Protein AF-A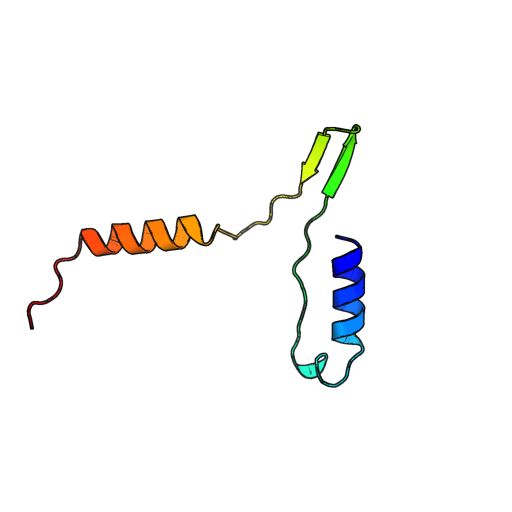0ABD3BWL1-F1 (afdb_monomer_lite)

pLDDT: mean 91.59, std 11.11, range [56.72, 97.75]

Organism: NCBI:txid1961234

Structure (mmCIF, N/CA/C/O backbone):
data_AF-A0ABD3BWL1-F1
#
_entry.id   AF-A0ABD3BWL1-F1
#
loop_
_atom_site.group_PDB
_atom_site.id
_atom_site.type_symbol
_atom_site.label_atom_id
_atom_site.label_alt_id
_atom_site.label_comp_id
_atom_site.label_asym_id
_atom_site.label_entity_id
_atom_site.label_seq_id
_atom_site.pdbx_PDB_ins_code
_atom_site.Cartn_x
_atom_site.Cartn_y
_atom_site.Cartn_z
_atom_site.occupancy
_atom_site.B_iso_or_equiv
_atom_site.auth_seq_id
_atom_site.auth_comp_id
_atom_site.auth_asym_id
_atom_site.auth_atom_id
_atom_site.pdbx_PDB_model_num
ATOM 1 N N . MET A 1 1 ? 5.736 -0.224 5.864 1.00 78.81 1 MET A N 1
ATOM 2 C CA . MET A 1 1 ? 4.727 -1.237 6.258 1.00 78.81 1 MET A CA 1
ATOM 3 C C . MET A 1 1 ? 4.537 -1.373 7.765 1.00 78.81 1 MET A C 1
ATOM 5 O O . MET A 1 1 ? 3.400 -1.268 8.214 1.00 78.81 1 MET A O 1
ATOM 9 N N . GLN A 1 2 ? 5.604 -1.576 8.551 1.00 92.00 2 GLN A N 1
ATOM 10 C CA . GLN A 1 2 ? 5.508 -1.823 10.001 1.00 92.00 2 GLN A CA 1
ATOM 11 C C . GLN A 1 2 ? 4.943 -0.636 10.801 1.00 92.00 2 GLN A C 1
ATOM 13 O O . GLN A 1 2 ? 3.978 -0.817 11.539 1.00 92.00 2 GLN A O 1
ATOM 18 N N . LEU A 1 3 ? 5.470 0.581 10.599 1.00 97.25 3 LEU A N 1
ATOM 19 C CA . LEU A 1 3 ? 4.940 1.792 11.244 1.00 97.25 3 LEU A CA 1
ATOM 20 C C . LEU A 1 3 ? 3.452 1.990 10.936 1.00 97.25 3 LEU A C 1
ATOM 22 O O . LEU A 1 3 ? 2.664 2.237 11.835 1.00 97.25 3 LEU A O 1
ATOM 26 N N . PHE A 1 4 ? 3.048 1.824 9.676 1.00 96.50 4 PHE A N 1
ATOM 27 C CA . PHE A 1 4 ? 1.639 1.934 9.292 1.00 96.50 4 PHE A CA 1
ATOM 28 C C . PHE A 1 4 ? 0.775 0.830 9.911 1.00 96.50 4 PHE A C 1
ATOM 30 O O . PHE A 1 4 ? -0.390 1.067 10.199 1.00 96.50 4 PHE A O 1
ATOM 37 N N . GLY A 1 5 ? 1.344 -0.351 10.178 1.00 96.25 5 GLY A N 1
ATOM 38 C CA . GLY A 1 5 ? 0.684 -1.381 10.980 1.00 96.25 5 GLY A CA 1
ATOM 39 C C . GLY A 1 5 ? 0.403 -0.895 12.401 1.00 96.25 5 GLY A C 1
ATOM 40 O O . GLY A 1 5 ? -0.732 -0.983 12.855 1.00 96.25 5 GLY A O 1
ATOM 41 N N . LEU A 1 6 ? 1.399 -0.298 13.063 1.00 97.38 6 LEU A N 1
ATOM 42 C CA . LEU A 1 6 ? 1.218 0.312 14.383 1.00 97.38 6 LEU A CA 1
ATOM 43 C C . LEU A 1 6 ? 0.187 1.449 14.350 1.00 97.38 6 LEU A C 1
ATOM 45 O O . LEU A 1 6 ? -0.683 1.505 15.213 1.00 97.38 6 LEU A O 1
ATOM 49 N N . VAL A 1 7 ? 0.246 2.330 13.351 1.00 97.75 7 VAL A N 1
ATOM 50 C CA . VAL A 1 7 ? -0.730 3.418 13.196 1.00 97.75 7 VAL A CA 1
ATOM 51 C C . VAL A 1 7 ? -2.144 2.863 13.039 1.00 97.75 7 VAL A C 1
ATOM 53 O O . VAL A 1 7 ? -3.043 3.335 13.726 1.00 97.75 7 VAL A O 1
ATOM 56 N N . ASN A 1 8 ? -2.347 1.824 12.224 1.00 97.25 8 ASN A N 1
ATOM 57 C CA . ASN A 1 8 ? -3.654 1.175 12.093 1.00 97.25 8 ASN A CA 1
ATOM 58 C C . ASN A 1 8 ? -4.135 0.588 13.429 1.00 97.25 8 ASN A C 1
ATOM 60 O O . ASN A 1 8 ? -5.303 0.745 13.775 1.00 97.25 8 ASN A O 1
ATOM 64 N N . THR A 1 9 ? -3.239 -0.006 14.222 1.00 97.06 9 THR A N 1
ATOM 65 C CA . THR A 1 9 ? -3.561 -0.468 15.580 1.00 97.06 9 THR A CA 1
ATOM 66 C C . THR A 1 9 ? -3.984 0.689 16.490 1.00 97.06 9 THR A C 1
ATOM 68 O O . THR A 1 9 ? -4.940 0.558 17.251 1.00 97.06 9 THR A O 1
ATOM 71 N N . LEU A 1 10 ? -3.317 1.843 16.422 1.00 97.31 10 LEU A N 1
ATOM 72 C CA . LEU A 1 10 ? -3.692 3.024 17.209 1.00 97.31 10 LEU A CA 1
ATOM 73 C C . LEU A 1 10 ? -5.039 3.613 16.762 1.00 97.31 10 LEU A C 1
ATOM 75 O O . LEU A 1 10 ? -5.855 3.980 17.608 1.00 97.31 10 LEU A O 1
ATOM 79 N N . LEU A 1 11 ? -5.295 3.662 15.450 1.00 97.19 11 LEU A N 1
ATOM 80 C CA . LEU A 1 11 ? -6.564 4.126 14.882 1.00 97.19 11 LEU A CA 1
ATOM 81 C C . LEU A 1 11 ? -7.738 3.250 15.336 1.00 97.19 11 LEU A C 1
ATOM 83 O O . LEU A 1 11 ? -8.773 3.794 15.724 1.00 97.19 11 LEU A O 1
ATOM 87 N N . ALA A 1 12 ? -7.553 1.928 15.364 1.00 95.56 12 ALA A N 1
ATOM 88 C CA . ALA A 1 12 ? -8.564 0.976 15.818 1.00 95.56 12 ALA A CA 1
ATOM 89 C C . ALA A 1 12 ? -8.824 1.038 17.335 1.00 95.56 12 ALA A C 1
ATOM 91 O O . ALA A 1 12 ? -9.948 0.826 17.775 1.00 95.56 12 ALA A O 1
ATOM 92 N N . ASN A 1 13 ? -7.808 1.350 18.146 1.00 96.31 13 ASN A N 1
ATOM 93 C CA . ASN A 1 13 ? -7.939 1.383 19.610 1.00 96.31 13 ASN A CA 1
ATOM 94 C C . ASN A 1 13 ? -8.494 2.707 20.164 1.00 96.31 13 ASN A C 1
ATOM 96 O O . ASN A 1 13 ? -8.917 2.773 21.318 1.00 96.31 13 ASN A O 1
ATOM 100 N N . SER A 1 14 ? -8.491 3.783 19.378 1.00 95.44 14 SER A N 1
ATOM 101 C CA . SER A 1 14 ? -9.031 5.077 19.804 1.00 95.44 14 SER A CA 1
ATOM 102 C C . SER A 1 14 ? -10.525 5.176 19.487 1.00 95.44 14 SER A C 1
ATOM 104 O O . SER A 1 14 ? -10.924 5.146 18.326 1.00 95.44 14 SER A O 1
ATOM 106 N N . ARG A 1 15 ? -11.367 5.410 20.505 1.00 92.56 15 ARG A N 1
ATOM 107 C CA . ARG A 1 15 ? -12.833 5.541 20.353 1.00 92.56 15 ARG A CA 1
ATOM 108 C C . ARG A 1 15 ? -13.253 6.548 19.273 1.00 92.56 15 ARG A C 1
ATOM 110 O O . ARG A 1 15 ? -14.180 6.292 18.521 1.00 92.56 15 ARG A O 1
ATOM 117 N N . LYS A 1 16 ? -12.550 7.683 19.160 1.00 94.19 16 LYS A N 1
ATOM 118 C CA . LYS A 1 16 ? -12.869 8.742 18.178 1.00 94.19 16 LYS A CA 1
ATOM 119 C C . LYS A 1 16 ? -12.646 8.322 16.719 1.00 94.19 16 LYS A C 1
ATOM 121 O O . LYS A 1 16 ? -13.143 8.993 15.814 1.00 94.19 16 LYS A O 1
ATOM 126 N N . THR A 1 17 ? -11.826 7.302 16.494 1.00 94.69 17 THR A N 1
ATOM 127 C CA . THR A 1 17 ? -11.357 6.875 15.168 1.00 94.69 17 THR A CA 1
ATOM 128 C C . THR A 1 17 ? -11.829 5.473 14.807 1.00 94.69 17 THR A C 1
ATOM 130 O O . THR A 1 17 ? -12.020 5.212 13.625 1.00 94.69 17 THR A O 1
ATOM 133 N N . ALA A 1 18 ? -12.084 4.617 15.799 1.00 92.50 18 ALA A N 1
ATOM 134 C CA . ALA A 1 18 ? -12.587 3.260 15.614 1.00 92.50 18 ALA A CA 1
ATOM 135 C C . ALA A 1 18 ? -13.944 3.233 14.894 1.00 92.50 18 ALA A C 1
ATOM 137 O O . ALA A 1 18 ? -14.150 2.421 14.007 1.00 92.50 18 ALA A O 1
ATOM 138 N N . GLU A 1 19 ? -14.836 4.177 15.207 1.00 95.12 19 GLU A N 1
ATOM 139 C CA . GLU A 1 19 ? -16.166 4.292 14.584 1.00 95.12 19 GLU A CA 1
ATOM 140 C C . GLU A 1 19 ? -16.124 4.817 13.132 1.00 95.12 19 GLU A C 1
ATOM 142 O O . GLU A 1 19 ? -17.164 4.956 12.495 1.00 95.12 19 GLU A O 1
ATOM 147 N N . LYS A 1 20 ? -14.939 5.173 12.614 1.00 94.81 20 LYS A N 1
ATOM 148 C CA . LYS A 1 20 ? -14.758 5.809 11.297 1.00 94.81 20 LYS A CA 1
ATOM 149 C C . LYS A 1 20 ? -14.087 4.902 10.262 1.00 94.81 20 LYS A C 1
ATOM 151 O O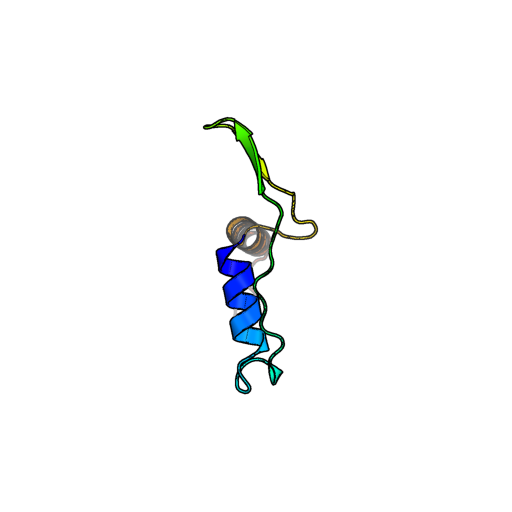 . LYS A 1 20 ? -13.745 5.396 9.190 1.00 94.81 20 LYS A O 1
ATOM 156 N N . ASP A 1 21 ? -13.833 3.637 10.603 1.00 92.62 21 ASP A N 1
ATOM 157 C CA . ASP A 1 21 ? -13.175 2.642 9.740 1.00 92.62 21 ASP A CA 1
ATOM 158 C C . ASP A 1 21 ? -11.881 3.150 9.076 1.00 92.62 21 ASP A C 1
ATOM 160 O O . ASP A 1 21 ? -11.556 2.854 7.924 1.00 92.62 21 ASP A O 1
ATOM 164 N N . LEU A 1 22 ? -11.111 3.949 9.821 1.00 95.69 22 LEU A N 1
ATOM 165 C CA . LEU A 1 22 ? -9.876 4.538 9.320 1.00 95.69 22 LEU A CA 1
ATOM 166 C C . LEU A 1 22 ? -8.760 3.499 9.327 1.00 95.69 22 LEU A C 1
ATOM 168 O O . LEU A 1 22 ? -8.331 3.028 10.381 1.00 95.69 22 LEU A O 1
ATOM 172 N N . SER A 1 23 ? -8.229 3.208 8.146 1.00 96.12 23 SER A N 1
ATOM 173 C CA . SER A 1 23 ? -7.043 2.377 7.998 1.00 96.12 23 SER A CA 1
ATOM 174 C C . SER A 1 23 ? -6.177 2.858 6.842 1.00 96.12 23 SER A C 1
ATOM 176 O O . SER A 1 23 ? -6.654 3.356 5.824 1.00 96.12 23 SER A O 1
ATOM 178 N N . ILE A 1 24 ? -4.867 2.726 7.013 1.00 96.38 24 ILE A N 1
ATOM 179 C CA . ILE A 1 24 ? -3.892 2.932 5.950 1.00 96.38 24 ILE A CA 1
ATOM 180 C C . ILE A 1 24 ? -3.793 1.622 5.171 1.00 96.38 24 ILE A C 1
ATOM 182 O O . ILE A 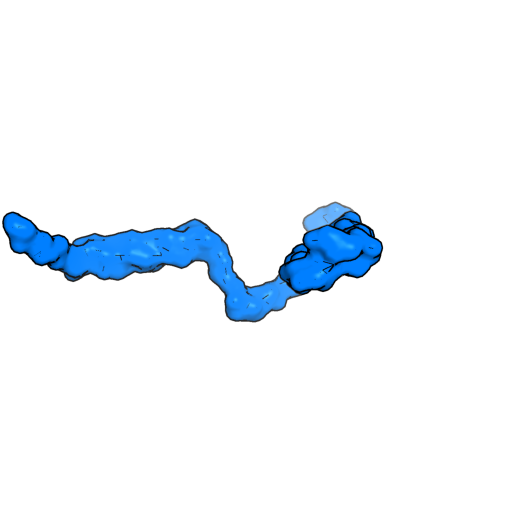1 24 ? -3.421 0.592 5.748 1.00 96.38 24 ILE A O 1
ATOM 186 N N . GLN A 1 25 ? -4.086 1.665 3.869 1.00 95.12 25 GLN A N 1
ATOM 187 C CA . GLN A 1 25 ? -3.853 0.537 2.969 1.00 95.12 25 GLN A CA 1
ATOM 188 C C . GLN A 1 25 ? -2.351 0.243 2.893 1.00 95.12 25 GLN A C 1
ATOM 190 O O . GLN A 1 25 ? -1.517 1.136 2.740 1.00 95.12 25 GLN A O 1
ATOM 195 N N . ARG A 1 26 ? -2.003 -1.033 3.021 1.00 95.56 26 ARG A N 1
ATOM 196 C CA . ARG A 1 26 ? -0.631 -1.527 3.144 1.00 95.56 26 ARG A CA 1
ATOM 197 C C . ARG A 1 26 ? -0.357 -2.546 2.027 1.00 95.56 26 ARG A C 1
ATOM 199 O O . ARG A 1 26 ? -1.262 -3.286 1.661 1.00 95.56 26 ARG A O 1
ATOM 206 N N . TYR A 1 27 ? 0.866 -2.583 1.494 1.00 95.94 27 TYR A N 1
ATOM 207 C CA . TYR A 1 27 ? 1.327 -3.548 0.482 1.00 95.94 27 TYR A CA 1
ATOM 208 C C . TYR A 1 27 ? 2.691 -4.151 0.847 1.00 95.94 27 TYR A C 1
ATOM 210 O O . TYR A 1 27 ? 3.560 -3.459 1.374 1.00 95.94 27 TYR A O 1
ATOM 218 N N . GLU A 1 28 ? 2.899 -5.436 0.581 1.00 95.19 28 GLU A N 1
ATOM 219 C CA . GLU A 1 28 ? 4.123 -6.124 1.003 1.00 95.19 28 GLU A CA 1
ATOM 220 C C . GLU A 1 28 ? 5.387 -5.546 0.354 1.00 95.19 28 GLU A C 1
ATOM 222 O O . GLU A 1 28 ? 5.409 -5.186 -0.826 1.00 95.19 28 GLU A O 1
ATOM 227 N N . VAL A 1 29 ? 6.452 -5.473 1.153 1.00 96.06 29 VAL A N 1
ATOM 228 C CA . VAL A 1 29 ? 7.793 -5.069 0.720 1.00 96.06 29 VAL A CA 1
ATOM 229 C C . VAL A 1 29 ? 8.761 -6.141 1.200 1.00 96.06 29 VAL A C 1
ATOM 231 O O . VAL A 1 29 ? 8.958 -6.293 2.405 1.00 96.06 29 VAL A O 1
ATOM 234 N N . ILE A 1 30 ? 9.344 -6.888 0.262 1.00 96.62 30 ILE A N 1
ATOM 235 C CA . ILE A 1 30 ? 10.219 -8.031 0.548 1.00 96.62 30 ILE A CA 1
ATOM 236 C C . ILE A 1 30 ? 11.650 -7.658 0.141 1.00 96.62 30 ILE A C 1
ATOM 238 O O . ILE A 1 30 ? 11.934 -7.585 -1.058 1.00 96.62 30 ILE A O 1
ATOM 242 N N . PRO A 1 31 ? 12.566 -7.402 1.090 1.00 96.06 31 PRO A N 1
ATOM 243 C CA . PRO A 1 31 ? 13.960 -7.133 0.757 1.00 96.06 31 PRO A CA 1
ATOM 244 C C . PRO A 1 31 ? 14.629 -8.405 0.220 1.00 96.06 31 PRO A C 1
ATOM 246 O O . PRO A 1 31 ? 14.431 -9.490 0.762 1.00 96.06 31 PRO A O 1
ATOM 249 N N . LEU A 1 32 ? 15.432 -8.267 -0.837 1.00 96.88 32 LEU A N 1
ATOM 250 C CA . LEU A 1 32 ? 16.206 -9.370 -1.424 1.00 96.88 32 LEU A CA 1
ATOM 251 C C . LEU A 1 32 ? 17.717 -9.147 -1.279 1.00 96.88 32 LEU A C 1
ATOM 253 O O . LEU A 1 32 ? 18.475 -10.100 -1.129 1.00 96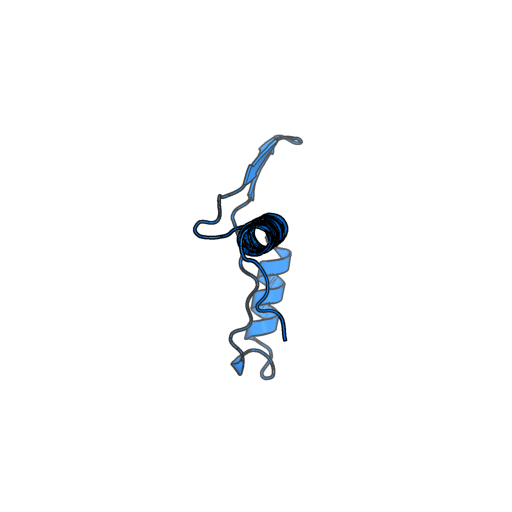.88 32 LEU A O 1
ATOM 257 N N . SER A 1 33 ? 18.158 -7.890 -1.318 1.00 97.38 33 SER A N 1
ATOM 258 C CA . SER A 1 33 ? 19.545 -7.472 -1.105 1.00 97.38 33 SER A CA 1
ATOM 259 C C . SER A 1 33 ? 19.575 -6.051 -0.517 1.00 97.38 33 SER A C 1
ATOM 261 O O . SER A 1 33 ? 18.520 -5.418 -0.425 1.00 97.38 33 SER A O 1
ATOM 263 N N . PRO A 1 34 ? 20.748 -5.494 -0.155 1.00 97.25 34 PRO A N 1
ATOM 264 C CA . PRO A 1 34 ? 20.836 -4.124 0.356 1.00 97.25 34 PRO A CA 1
ATOM 265 C C . PRO A 1 34 ? 20.224 -3.062 -0.571 1.00 97.25 34 PRO A C 1
ATOM 267 O O . PRO A 1 34 ? 19.705 -2.061 -0.089 1.00 97.25 34 PRO A O 1
ATOM 270 N N . ASN A 1 35 ? 20.252 -3.300 -1.888 1.00 97.00 35 ASN A N 1
ATOM 271 C CA . ASN A 1 35 ? 19.820 -2.331 -2.900 1.00 97.00 35 ASN A CA 1
ATOM 272 C C . ASN A 1 35 ? 18.638 -2.824 -3.746 1.00 97.00 35 ASN A C 1
ATOM 274 O O . ASN A 1 35 ? 18.263 -2.166 -4.715 1.00 97.00 35 ASN A O 1
ATOM 278 N N . SER A 1 36 ? 18.065 -3.988 -3.434 1.00 97.12 36 SER A N 1
ATOM 279 C CA . SER A 1 36 ? 16.974 -4.559 -4.223 1.00 97.12 36 SER A CA 1
ATOM 280 C C . SER A 1 36 ? 15.951 -5.288 -3.364 1.00 97.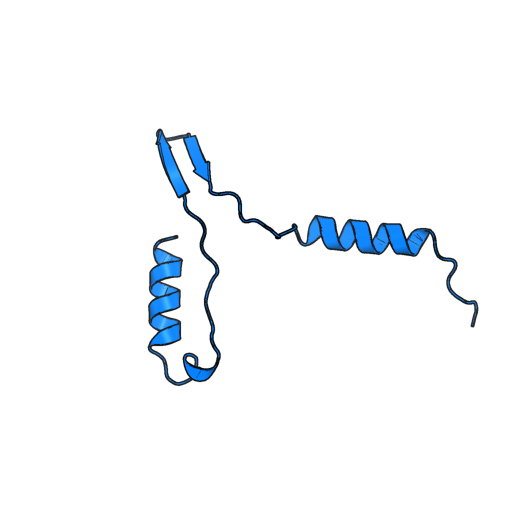12 36 SER A C 1
ATOM 282 O O . SER A 1 36 ? 16.250 -5.866 -2.318 1.00 97.12 36 SER A O 1
ATOM 284 N N . GLY A 1 37 ? 14.717 -5.300 -3.846 1.00 97.06 37 GLY A N 1
ATOM 285 C CA . GLY A 1 37 ? 13.605 -5.972 -3.200 1.00 97.06 37 GLY A CA 1
ATOM 286 C C . GLY A 1 37 ? 12.400 -6.033 -4.123 1.00 97.06 37 GLY A C 1
ATOM 287 O O . GLY A 1 37 ? 12.413 -5.477 -5.221 1.00 97.06 37 GLY A O 1
ATOM 288 N N . LEU A 1 38 ? 11.363 -6.717 -3.661 1.00 97.75 38 LEU A N 1
ATOM 289 C CA . LEU A 1 38 ? 10.066 -6.786 -4.314 1.00 97.75 38 LEU A CA 1
ATOM 290 C C . LEU A 1 38 ? 9.099 -5.839 -3.612 1.00 97.75 38 LEU A C 1
ATOM 292 O O . LEU A 1 38 ? 9.074 -5.753 -2.383 1.00 97.75 38 LEU A O 1
ATOM 296 N N . ILE A 1 39 ? 8.277 -5.168 -4.407 1.00 96.44 39 ILE A N 1
ATOM 297 C CA . ILE A 1 39 ? 7.134 -4.392 -3.937 1.00 96.44 39 ILE A CA 1
ATOM 298 C C . ILE A 1 39 ? 5.893 -5.035 -4.534 1.00 96.44 39 ILE A C 1
ATOM 300 O O . ILE A 1 39 ? 5.829 -5.268 -5.741 1.00 96.44 39 ILE A O 1
ATOM 304 N N . TRP A 1 40 ? 4.919 -5.340 -3.685 1.00 95.56 40 TRP A N 1
ATOM 305 C CA . TRP A 1 40 ? 3.672 -5.930 -4.137 1.00 95.56 40 TRP A CA 1
ATOM 306 C C . TRP A 1 40 ? 2.868 -4.946 -4.991 1.00 95.56 40 TRP A C 1
ATOM 308 O O . TRP A 1 40 ? 2.659 -3.796 -4.598 1.00 95.56 40 TRP A O 1
ATOM 318 N N . TRP A 1 41 ? 2.383 -5.413 -6.144 1.00 94.81 41 TRP A N 1
ATOM 319 C CA . TRP A 1 41 ? 1.501 -4.625 -6.997 1.00 94.81 41 TRP A CA 1
ATOM 320 C C . TRP A 1 41 ? 0.114 -4.513 -6.368 1.00 94.81 41 TRP A C 1
ATOM 322 O O . TRP A 1 41 ? -0.537 -5.519 -6.083 1.00 94.81 41 TRP A O 1
ATOM 332 N N . VAL A 1 42 ? -0.362 -3.287 -6.179 1.00 95.25 42 VAL A N 1
ATOM 333 C CA . VAL A 1 42 ? -1.715 -3.046 -5.682 1.00 95.25 42 VAL A CA 1
ATOM 334 C C . VAL A 1 42 ? -2.670 -3.046 -6.882 1.00 95.25 42 VAL A C 1
ATOM 336 O O . VAL A 1 42 ? -2.545 -2.188 -7.754 1.00 95.25 42 VAL A O 1
ATOM 339 N N . PRO A 1 43 ? -3.599 -4.013 -6.992 1.00 95.25 43 PRO A N 1
ATOM 340 C CA . PRO A 1 43 ? -4.550 -4.034 -8.095 1.00 95.25 43 PRO A CA 1
ATOM 341 C C . PRO A 1 43 ? -5.573 -2.903 -7.949 1.00 95.25 43 PRO A C 1
ATOM 343 O O . PRO A 1 43 ? -5.869 -2.462 -6.838 1.00 95.25 43 PRO A O 1
ATOM 346 N N . ASN A 1 44 ? -6.167 -2.492 -9.072 1.00 94.75 44 ASN A N 1
ATOM 347 C CA . ASN A 1 44 ? -7.243 -1.494 -9.118 1.00 94.75 44 ASN A CA 1
ATOM 348 C C . ASN A 1 44 ? -6.864 -0.137 -8.497 1.00 94.75 44 ASN A C 1
ATOM 350 O O . ASN A 1 44 ? -7.707 0.524 -7.888 1.00 94.75 44 ASN A O 1
ATOM 354 N N . CYS A 1 45 ? -5.602 0.277 -8.625 1.00 95.38 45 CYS A N 1
ATOM 355 C CA . CYS A 1 45 ? -5.172 1.615 -8.243 1.00 95.38 45 CYS A CA 1
ATOM 356 C C . CYS A 1 45 ? -4.413 2.292 -9.382 1.00 95.38 45 CYS A C 1
ATOM 358 O O . CYS A 1 45 ? -3.566 1.674 -10.025 1.00 95.38 45 CYS A O 1
ATOM 360 N N . ASP A 1 46 ? -4.674 3.582 -9.558 1.00 96.25 46 ASP A N 1
ATOM 361 C CA . ASP A 1 46 ? -3.936 4.451 -10.463 1.00 96.25 46 ASP A CA 1
ATOM 362 C C . ASP A 1 46 ? -3.246 5.555 -9.672 1.00 96.25 46 ASP A C 1
ATOM 364 O O . ASP A 1 46 ? -3.636 5.914 -8.554 1.00 96.25 46 ASP A O 1
ATOM 368 N N . THR A 1 47 ? -2.218 6.147 -10.273 1.00 97.38 47 THR A N 1
ATOM 369 C CA . THR A 1 47 ? -1.638 7.361 -9.703 1.00 97.38 47 THR A CA 1
ATOM 370 C C . THR A 1 47 ? -2.588 8.536 -9.913 1.00 97.38 47 THR A C 1
ATOM 372 O O . THR A 1 47 ? -3.184 8.698 -10.979 1.00 97.38 47 THR A O 1
ATOM 375 N N . LEU A 1 48 ? -2.665 9.434 -8.928 1.00 97.56 48 LEU A N 1
ATOM 376 C CA . LEU A 1 48 ? -3.439 10.670 -9.070 1.00 97.56 48 LEU A CA 1
ATOM 377 C C . LEU A 1 48 ? -2.995 11.483 -10.300 1.00 97.56 48 LEU A C 1
ATOM 379 O O . LEU A 1 48 ? -3.817 12.106 -10.966 1.00 97.56 48 LEU A O 1
ATOM 383 N N . HIS A 1 49 ? -1.698 11.449 -10.624 1.00 97.50 49 HIS A N 1
ATOM 384 C CA . HIS A 1 49 ? -1.156 12.090 -11.819 1.00 97.50 49 HIS A CA 1
ATOM 385 C C . HIS A 1 49 ? -1.807 11.561 -13.103 1.00 97.50 49 HIS A C 1
ATOM 387 O O . HIS A 1 49 ? -2.248 12.355 -13.935 1.00 97.50 49 HIS A O 1
ATOM 393 N N . GLN A 1 50 ? -1.882 10.236 -13.248 1.00 97.25 50 GLN A N 1
ATOM 394 C CA . GLN A 1 50 ? -2.493 9.592 -14.404 1.00 97.25 50 GLN A CA 1
ATOM 395 C C . GLN A 1 50 ? -3.978 9.953 -14.512 1.00 97.25 50 GLN A C 1
ATOM 397 O O . GLN A 1 50 ? -4.393 10.468 -15.549 1.00 97.25 50 GLN A O 1
ATOM 402 N N . LEU A 1 51 ? -4.737 9.823 -13.419 1.00 97.50 51 LEU A N 1
ATOM 403 C CA . LEU A 1 51 ? -6.166 10.159 -13.394 1.00 97.50 51 LEU A CA 1
ATOM 404 C C . LEU A 1 51 ? -6.433 11.619 -13.793 1.00 97.50 51 LEU A C 1
ATOM 406 O O . LEU A 1 51 ? -7.327 11.909 -14.588 1.00 97.50 51 LEU A O 1
ATOM 410 N N . ILE A 1 52 ? -5.636 12.564 -13.280 1.00 96.62 52 ILE A N 1
ATOM 411 C CA . ILE A 1 52 ? -5.763 13.987 -13.633 1.00 96.62 52 ILE A CA 1
ATOM 412 C C . ILE A 1 52 ? -5.445 14.213 -15.111 1.00 96.62 52 ILE A C 1
ATOM 414 O O . ILE A 1 52 ? -6.127 14.999 -15.774 1.00 96.62 52 ILE A O 1
ATOM 418 N N . ARG A 1 53 ? -4.393 13.573 -15.628 1.00 96.44 53 ARG A N 1
ATOM 419 C CA . ARG A 1 53 ? -3.998 13.703 -17.031 1.00 96.44 53 ARG A CA 1
ATOM 420 C C . ARG A 1 53 ? -5.107 13.207 -17.953 1.00 96.44 53 ARG A C 1
ATOM 422 O O . ARG A 1 53 ? -5.547 13.968 -18.813 1.00 96.44 53 ARG A O 1
ATOM 429 N N . GLU A 1 54 ? -5.593 11.993 -17.721 1.00 96.06 54 GLU A N 1
ATOM 430 C CA . GLU A 1 54 ? -6.673 11.375 -18.496 1.00 96.06 54 GLU A CA 1
ATOM 431 C C . GLU A 1 54 ? -7.939 12.237 -18.471 1.00 96.06 54 GLU A C 1
ATOM 433 O O . GLU A 1 54 ? -8.500 12.559 -19.520 1.00 96.06 54 GLU A O 1
ATOM 438 N N . TYR A 1 55 ? -8.330 12.726 -17.289 1.00 95.56 55 TYR A N 1
ATOM 439 C CA . TYR A 1 55 ? -9.475 13.622 -17.145 1.00 95.56 55 TYR A CA 1
ATOM 440 C C . TYR A 1 55 ? -9.329 14.922 -17.950 1.00 95.56 55 TYR A C 1
ATOM 442 O O . TYR A 1 55 ? -10.282 15.400 -18.575 1.00 95.56 55 TYR A O 1
ATOM 450 N N . ARG A 1 56 ? -8.139 15.534 -17.937 1.00 94.81 56 ARG A N 1
ATOM 451 C CA . ARG A 1 56 ? -7.879 16.788 -18.658 1.00 94.81 56 ARG A CA 1
ATOM 452 C C . ARG A 1 56 ? -7.865 16.578 -20.165 1.00 94.81 56 ARG A C 1
ATOM 454 O O . ARG A 1 56 ? -8.411 17.418 -20.876 1.00 94.81 56 ARG A O 1
ATOM 461 N N . ASP A 1 57 ? -7.260 15.498 -20.644 1.00 94.56 57 ASP A N 1
ATOM 462 C CA . ASP A 1 57 ? -7.178 15.205 -22.075 1.00 94.56 57 ASP A CA 1
ATOM 463 C C . ASP A 1 57 ? -8.558 14.851 -22.651 1.00 94.56 57 ASP A C 1
ATOM 465 O O . ASP A 1 57 ? -8.936 15.404 -23.685 1.00 94.56 57 ASP A O 1
ATOM 469 N N . ALA A 1 58 ? -9.378 14.088 -21.918 1.00 92.75 58 ALA A N 1
ATOM 470 C CA . ALA A 1 58 ? -10.773 13.829 -22.286 1.00 92.75 58 ALA A CA 1
ATOM 471 C C . ALA A 1 58 ? -11.599 15.123 -22.449 1.00 92.75 58 ALA A C 1
ATOM 473 O O . ALA A 1 58 ? -12.447 15.230 -23.333 1.00 92.75 58 ALA A O 1
ATOM 474 N N . ARG A 1 59 ? -11.327 16.148 -21.630 1.00 87.81 59 ARG A N 1
ATOM 475 C CA . ARG A 1 59 ? -12.040 17.437 -21.678 1.00 87.81 59 ARG A CA 1
ATOM 476 C C . ARG A 1 59 ? -11.498 18.428 -22.699 1.00 87.81 59 ARG A C 1
ATOM 478 O O . ARG A 1 59 ? -12.233 19.331 -23.085 1.00 87.81 59 ARG A O 1
ATOM 485 N N . LYS A 1 60 ? -10.253 18.286 -23.160 1.00 79.12 60 LYS A N 1
ATOM 486 C CA . LYS A 1 60 ? -9.716 19.127 -24.247 1.00 79.12 60 LYS A CA 1
ATOM 487 C C . LYS A 1 60 ? -10.439 18.873 -25.574 1.00 79.12 60 LYS A C 1
ATOM 489 O O . LYS A 1 60 ? -10.554 19.795 -26.372 1.00 79.12 60 LYS A O 1
ATOM 494 N N . GLY A 1 61 ? -10.942 17.654 -25.790 1.00 63.12 61 GLY A N 1
ATOM 495 C CA . GLY A 1 61 ? -11.706 17.270 -26.983 1.00 63.12 61 GLY A CA 1
ATOM 496 C C . GLY A 1 61 ? -13.202 17.614 -26.945 1.00 63.12 61 GLY A C 1
ATOM 497 O O . GLY A 1 61 ? -13.892 17.391 -27.935 1.00 63.12 61 GLY A O 1
ATOM 498 N N . HIS A 1 62 ? -13.727 18.145 -25.835 1.00 59.94 62 HIS A N 1
ATOM 499 C CA . HIS A 1 62 ? -15.115 18.605 -25.747 1.00 59.94 62 HIS A CA 1
ATOM 500 C C . HIS A 1 62 ? -15.172 20.137 -25.806 1.00 59.94 62 HIS A C 1
ATOM 502 O O . HIS A 1 62 ? -14.697 20.795 -24.874 1.00 59.94 62 HIS A O 1
ATOM 508 N N . PRO A 1 63 ? -15.751 20.739 -26.866 1.00 60.41 63 PRO A N 1
ATOM 509 C CA . PRO A 1 63 ? -15.980 22.174 -26.881 1.00 60.41 63 PRO A CA 1
ATOM 510 C C . PRO A 1 63 ? -16.911 22.513 -25.714 1.00 60.41 63 PRO A C 1
ATOM 512 O O . PRO A 1 63 ? -17.984 21.927 -25.572 1.00 60.41 63 PRO A O 1
ATOM 515 N N . LYS A 1 64 ? -16.490 23.438 -24.842 1.00 62.72 64 LYS A N 1
ATOM 516 C CA . LYS A 1 64 ? -17.376 23.962 -23.796 1.00 62.72 64 LYS A CA 1
ATOM 517 C C . LYS A 1 64 ? -18.651 24.496 -24.467 1.00 62.72 64 LYS A C 1
ATOM 519 O O . LYS A 1 64 ? -18.515 25.222 -25.457 1.00 62.72 64 LYS A O 1
ATOM 524 N N . PRO A 1 65 ? -19.856 24.198 -23.945 1.00 61.53 65 PRO A N 1
ATOM 525 C CA . PRO A 1 65 ? -21.051 24.893 -24.398 1.00 61.53 65 PRO A CA 1
ATOM 526 C C . PRO A 1 65 ? -20.815 26.388 -24.165 1.00 61.53 65 PRO A C 1
ATOM 528 O O . PRO A 1 65 ? -20.468 26.801 -23.055 1.00 61.53 65 PRO A O 1
ATOM 531 N N . ARG A 1 66 ? -20.882 27.176 -25.244 1.00 59.53 66 ARG A N 1
ATOM 532 C CA . ARG A 1 66 ? -20.840 28.636 -25.153 1.00 59.53 66 ARG A CA 1
ATOM 533 C C . ARG A 1 66 ? -22.077 29.054 -24.359 1.00 59.53 66 ARG A C 1
ATOM 535 O O . ARG A 1 66 ? -23.183 28.701 -24.761 1.00 59.53 66 ARG A O 1
ATOM 542 N N . ALA A 1 67 ? -21.848 29.694 -23.214 1.00 56.72 67 ALA A N 1
ATOM 543 C CA . ALA A 1 67 ? -22.882 30.425 -22.492 1.00 56.72 67 ALA A CA 1
ATOM 544 C C . ALA A 1 67 ? -23.307 31.651 -23.307 1.00 56.72 67 ALA A C 1
ATOM 546 O O . ALA A 1 67 ? -22.430 32.189 -24.029 1.00 56.72 67 ALA A O 1
#

InterPro domains:
  IPR000403 Phosphatidylinositol 3-/4-kinase, catalytic domain [PF00454] (1-58)
  IPR000403 Phosphatidylinositol 3-/4-kinase, catalytic domain [PS50290] (1-67)
  IPR011009 Protein kinase-like domain superfamily [SSF56112] (1-60)
  IPR050517 DNA Damage Response and Repair Kinase [PTHR11139] (1-62)

Radius of gyration: 19.77 Å; chains: 1; bounding box: 44×40×47 Å

Foldseek 3Di:
DVVQVVVQVVQCPDPVRVVVPDHDDDWDWADDDPPD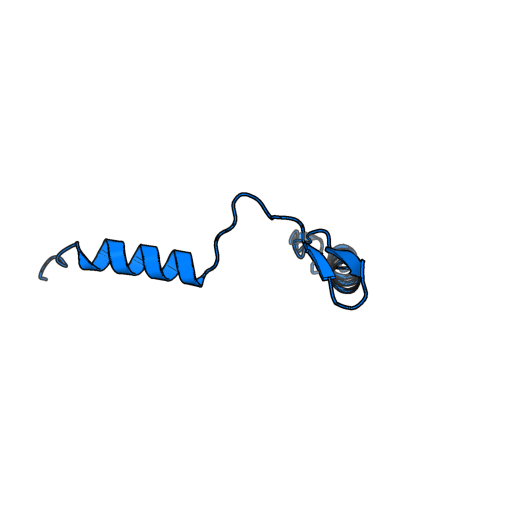TDTGDDPPDDDPVVVVVVVVVVVVPDDDPDD

Secondary structure (DSSP, 8-state):
-HHHHHHHHHHHHSHHHHTTT-------EEEEETTEEEE---TT---HHHHHHHHHHHHHTSPPPP-

Sequence (67 aa):
MQLFGLVNTLLANSRKTAEKDLSIQRYEVIPLSPNSGLIWWVPNCDTLHQLIREYRDARKGHPKPRA